Protein AF-A0A1F9NRS5-F1 (afdb_monomer)

pLDDT: mean 90.72, std 14.88, range [39.69, 98.31]

Solvent-accessible surface area (backbone atoms only — not comparable to full-atom values): 7852 Å² total; per-residue (Å²): 135,78,83,62,81,59,63,52,68,68,58,39,47,52,37,42,30,68,80,67,70,40,53,70,72,54,31,39,51,49,48,35,52,49,14,53,55,51,48,52,45,51,50,55,49,48,36,30,75,73,63,79,37,65,68,84,49,52,49,57,42,26,52,48,49,22,54,54,26,49,78,51,66,37,56,62,56,19,51,51,30,46,51,53,31,47,36,56,74,74,67,52,94,67,68,60,67,63,51,50,54,48,50,51,64,28,38,44,70,44,60,70,40,42,68,70,57,39,54,49,60,72,56,68,80,72,81,78,81,82,85,81,81,84,90,78,133

Secondary structure (DSSP, 8-state):
-PPPPPP-HHHHHHHHHHHH---HHHHHHHHHHHHHHHHHHHHHHHHHHTTSS-GGGHHHHHHHHHHHHHHTT-HHHHHHHHHHHHHHHTT----HHHHHHHHHHHHHHHHT--HHHHHHHHHTT------------

Radius of gyration: 19.74 Å; Cα contacts (8 Å, |Δi|>4): 122; chains: 1; bounding box: 74×24×50 Å

Nearest PDB structures (foldseek):
  1c02-assembly1_B  TM=7.186E-01  e=2.796E+00  Saccharomyces cerevisiae
  4kyi-assembly4_G  TM=2.813E-01  e=2.525E+00  Legionella pneumophila subsp. pneumophila str. Philadelphia 1
  4kyi-assembly3_E  TM=2.804E-01  e=2.400E+00  Legionella pneumophila subsp. pneumophila str. Philadelphia 1
  5wp3-assembly1_B  TM=2.904E-01  e=2.942E+00  synthetic construct
  4kyi-assembly1_A  TM=2.699E-01  e=4.200E+00  Legionella pneum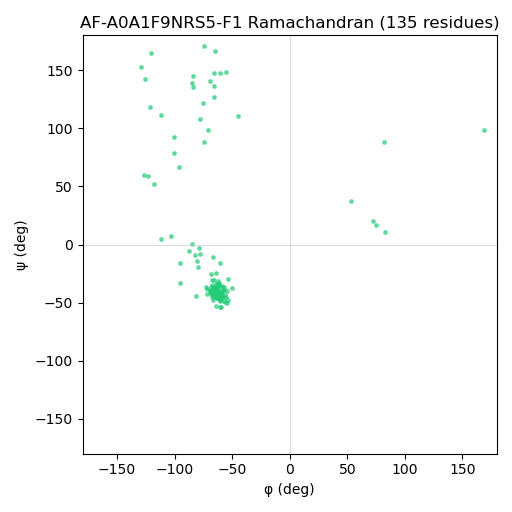ophila subsp. pneumophila str. Philadelphia 1

Mean predicted aligned error: 6.42 Å

Structure (mmCIF, N/CA/C/O backbone):
data_AF-A0A1F9NRS5-F1
#
_entry.id   AF-A0A1F9NRS5-F1
#
loop_
_atom_site.group_PDB
_atom_site.id
_atom_site.type_symbol
_atom_site.label_atom_id
_atom_site.label_alt_id
_atom_site.label_comp_id
_atom_site.label_asym_id
_atom_site.label_entity_id
_atom_site.label_seq_id
_atom_site.pdbx_PDB_ins_code
_atom_site.Cartn_x
_atom_site.Cartn_y
_atom_site.Cartn_z
_atom_site.occupancy
_atom_site.B_iso_or_equiv
_atom_site.auth_seq_id
_atom_site.auth_comp_id
_atom_site.auth_asym_id
_atom_site.auth_atom_id
_atom_site.pdbx_PDB_model_num
ATOM 1 N N . MET A 1 1 ? -14.086 -11.858 3.001 1.00 79.19 1 MET A N 1
ATOM 2 C CA . MET A 1 1 ? -13.053 -11.117 2.251 1.00 79.19 1 MET A CA 1
ATOM 3 C C . MET A 1 1 ? -11.794 -11.961 2.275 1.00 79.19 1 MET A C 1
ATOM 5 O O . MET A 1 1 ? -11.323 -12.261 3.363 1.00 79.19 1 MET A O 1
ATOM 9 N N . SER A 1 2 ? -11.324 -12.430 1.122 1.00 89.31 2 SER A N 1
ATOM 10 C CA . SER A 1 2 ? -10.056 -13.158 1.023 1.00 89.31 2 SER A CA 1
ATOM 11 C C . SER A 1 2 ? -8.904 -12.167 0.901 1.00 89.31 2 SER A C 1
ATOM 13 O O . SER A 1 2 ? -9.023 -11.181 0.176 1.00 89.31 2 SER A O 1
ATOM 15 N N . VAL A 1 3 ? -7.802 -12.439 1.595 1.00 95.19 3 VAL A N 1
ATOM 16 C CA . VAL A 1 3 ? -6.549 -11.701 1.408 1.00 95.19 3 VAL A CA 1
ATOM 17 C C . VAL A 1 3 ? -6.023 -12.000 -0.007 1.00 95.19 3 VAL A C 1
ATOM 19 O O . VAL A 1 3 ? -5.938 -13.183 -0.356 1.00 95.19 3 VAL A O 1
ATOM 22 N N . PRO A 1 4 ? -5.720 -10.983 -0.836 1.00 97.25 4 PRO A N 1
ATOM 23 C CA . PRO A 1 4 ? -5.177 -11.192 -2.176 1.00 97.25 4 PRO A CA 1
ATOM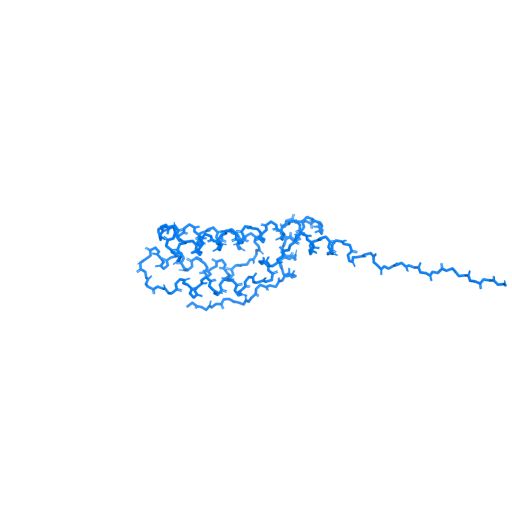 24 C C . PRO A 1 4 ? -3.787 -11.833 -2.161 1.00 97.25 4 PRO A C 1
ATOM 26 O O . PRO A 1 4 ? -3.104 -11.881 -1.135 1.00 97.25 4 PRO A O 1
ATOM 29 N N . THR A 1 5 ? -3.335 -12.308 -3.322 1.00 97.00 5 THR A N 1
ATOM 30 C CA . THR A 1 5 ? -1.968 -12.830 -3.444 1.00 97.00 5 THR A CA 1
ATOM 31 C C . THR A 1 5 ? -0.930 -11.723 -3.238 1.00 97.00 5 THR A C 1
ATOM 33 O O . THR A 1 5 ? -1.179 -10.584 -3.646 1.00 97.00 5 THR A O 1
ATOM 36 N N . PRO A 1 6 ? 0.249 -12.034 -2.666 1.00 98.00 6 PRO A N 1
ATOM 37 C CA . PRO A 1 6 ? 1.325 -11.061 -2.526 1.00 98.00 6 PRO A CA 1
ATOM 38 C C . PRO A 1 6 ? 1.724 -10.418 -3.855 1.00 98.00 6 PRO A C 1
ATOM 40 O O . PRO A 1 6 ? 1.671 -11.051 -4.914 1.00 98.00 6 PRO A O 1
ATOM 43 N N . LEU A 1 7 ? 2.155 -9.161 -3.775 1.00 97.12 7 LEU A N 1
ATOM 44 C CA . LEU A 1 7 ? 2.651 -8.407 -4.915 1.00 97.12 7 LEU A CA 1
ATOM 45 C C . LEU A 1 7 ? 3.877 -9.081 -5.525 1.00 97.12 7 LEU A C 1
ATOM 47 O O . LEU A 1 7 ? 4.706 -9.679 -4.837 1.00 97.12 7 LEU A O 1
ATOM 51 N N . VAL A 1 8 ? 4.010 -8.932 -6.840 1.00 96.62 8 VAL A N 1
ATOM 52 C CA . VAL A 1 8 ? 5.152 -9.439 -7.599 1.00 96.62 8 VAL A CA 1
ATOM 53 C C . VAL A 1 8 ? 5.813 -8.263 -8.297 1.00 96.62 8 VAL A C 1
ATOM 55 O O . VAL A 1 8 ? 5.202 -7.616 -9.145 1.00 96.62 8 VAL A O 1
ATOM 58 N N . LEU A 1 9 ? 7.076 -8.001 -7.962 1.00 95.88 9 LEU A N 1
ATOM 59 C CA . LEU A 1 9 ? 7.794 -6.810 -8.419 1.00 95.88 9 LEU A CA 1
ATOM 60 C C . LEU A 1 9 ? 7.843 -6.683 -9.951 1.00 95.88 9 LEU A C 1
ATOM 62 O O . LEU A 1 9 ? 7.659 -5.594 -10.487 1.00 95.88 9 LEU A O 1
ATOM 66 N N . ASP A 1 10 ? 8.012 -7.793 -10.669 1.00 95.94 10 ASP A N 1
ATOM 67 C CA . ASP A 1 10 ? 8.049 -7.773 -12.135 1.00 95.94 10 ASP A CA 1
ATOM 68 C C . ASP A 1 10 ? 6.696 -7.410 -12.760 1.00 95.94 10 ASP A C 1
ATOM 70 O O . ASP A 1 10 ? 6.661 -6.737 -13.789 1.00 95.94 10 ASP A O 1
ATOM 74 N N . ARG A 1 11 ? 5.574 -7.758 -12.110 1.00 96.81 11 ARG A N 1
ATOM 75 C CA . ARG A 1 11 ? 4.243 -7.319 -12.559 1.00 96.81 11 ARG A CA 1
ATOM 76 C C . ARG A 1 11 ? 4.077 -5.811 -12.405 1.00 96.81 11 ARG A C 1
ATOM 78 O O . ARG A 1 11 ? 3.539 -5.178 -13.308 1.00 96.81 11 ARG A O 1
ATOM 85 N N . LEU A 1 12 ? 4.595 -5.239 -11.318 1.00 97.00 12 LEU A N 1
ATOM 86 C CA . LEU A 1 12 ? 4.601 -3.790 -11.099 1.00 97.00 12 LEU A CA 1
ATOM 87 C C . LEU A 1 12 ? 5.445 -3.071 -12.159 1.00 97.00 12 LEU A C 1
ATOM 89 O O . LEU A 1 12 ? 4.991 -2.096 -12.758 1.00 97.00 12 LEU A O 1
ATOM 93 N N . ARG A 1 13 ? 6.651 -3.583 -12.448 1.00 97.50 13 ARG A N 1
ATOM 94 C CA . ARG A 1 13 ? 7.507 -3.058 -13.526 1.00 97.50 13 ARG A CA 1
ATOM 95 C C . ARG A 1 13 ? 6.796 -3.086 -14.871 1.00 97.50 13 ARG A C 1
ATOM 97 O O . ARG A 1 13 ? 6.787 -2.085 -15.589 1.00 97.50 13 ARG A O 1
ATOM 104 N N . ASP A 1 14 ? 6.194 -4.223 -15.208 1.00 97.50 14 ASP A N 1
ATOM 105 C CA . ASP A 1 14 ? 5.467 -4.403 -16.459 1.00 97.50 14 ASP A CA 1
ATOM 106 C C . ASP A 1 14 ? 4.252 -3.483 -16.555 1.00 97.50 14 ASP A C 1
ATOM 108 O O . ASP A 1 14 ? 4.021 -2.896 -17.616 1.00 97.50 14 ASP A O 1
ATOM 112 N N . HIS A 1 15 ? 3.509 -3.313 -15.459 1.00 97.56 15 HIS A N 1
ATOM 113 C CA . HIS A 1 15 ? 2.397 -2.375 -15.393 1.00 97.56 15 HIS A CA 1
ATOM 114 C C . HIS A 1 15 ? 2.875 -0.948 -15.663 1.00 97.56 15 HIS A C 1
ATOM 116 O O . HIS A 1 15 ? 2.378 -0.306 -16.587 1.00 97.56 15 HIS A O 1
ATOM 122 N N . PHE A 1 16 ? 3.882 -0.466 -14.931 1.00 97.69 16 PHE A N 1
ATOM 123 C CA . PHE A 1 16 ? 4.378 0.897 -15.112 1.00 97.69 16 PHE A CA 1
ATOM 124 C C . PHE A 1 16 ? 4.909 1.147 -16.524 1.00 97.69 16 PHE A C 1
ATOM 126 O O . PHE A 1 16 ? 4.594 2.169 -17.138 1.00 97.69 16 PHE A O 1
ATOM 133 N N . ARG A 1 17 ? 5.656 0.185 -17.074 1.00 97.62 17 ARG A N 1
ATOM 134 C CA . ARG A 1 17 ? 6.184 0.261 -18.438 1.00 97.62 17 ARG A CA 1
ATOM 135 C C . ARG A 1 17 ? 5.065 0.367 -19.473 1.00 97.62 17 ARG A C 1
ATOM 137 O O . ARG A 1 17 ? 5.156 1.182 -20.385 1.00 97.62 17 ARG A O 1
ATOM 144 N N . ARG A 1 18 ? 4.021 -0.459 -19.358 1.00 97.06 18 ARG A N 1
ATOM 145 C CA . ARG A 1 18 ? 2.957 -0.559 -20.372 1.00 97.06 18 ARG A CA 1
ATOM 146 C C . ARG A 1 18 ? 1.915 0.545 -20.246 1.00 97.06 18 ARG A C 1
ATOM 148 O O . ARG A 1 18 ? 1.542 1.129 -21.256 1.00 97.06 18 ARG A O 1
ATOM 155 N N . THR A 1 19 ? 1.464 0.833 -19.030 1.00 97.00 19 THR A N 1
ATOM 156 C CA . THR A 1 19 ? 0.390 1.801 -18.767 1.00 97.00 19 THR A CA 1
ATOM 157 C C . THR A 1 19 ? 0.854 3.234 -18.999 1.00 97.00 19 THR A C 1
ATOM 159 O O . THR A 1 19 ? 0.106 4.038 -19.547 1.00 97.00 19 THR A O 1
ATOM 162 N N . TYR A 1 20 ? 2.096 3.549 -18.621 1.00 95.19 20 TYR A N 1
ATOM 163 C CA . TYR A 1 20 ? 2.626 4.916 -18.662 1.00 95.19 20 TYR A CA 1
ATOM 164 C C . TYR A 1 20 ? 3.732 5.115 -19.709 1.00 95.19 20 TYR A C 1
ATOM 166 O O . TYR A 1 20 ? 4.310 6.196 -19.781 1.00 95.19 20 TYR A O 1
ATOM 174 N N . MET A 1 21 ? 4.026 4.095 -20.528 1.00 95.19 21 MET A N 1
ATOM 175 C CA . MET A 1 21 ? 5.053 4.133 -21.584 1.00 95.19 21 MET A CA 1
ATOM 176 C C . MET A 1 21 ? 6.436 4.578 -21.076 1.00 95.19 21 MET A C 1
ATOM 178 O O . MET A 1 21 ? 7.163 5.309 -21.749 1.00 95.19 21 MET A O 1
ATOM 182 N N . LEU A 1 22 ? 6.790 4.150 -19.865 1.00 95.31 22 LEU A N 1
ATOM 183 C CA . LEU A 1 22 ? 8.010 4.567 -19.180 1.00 95.31 22 LEU A CA 1
AT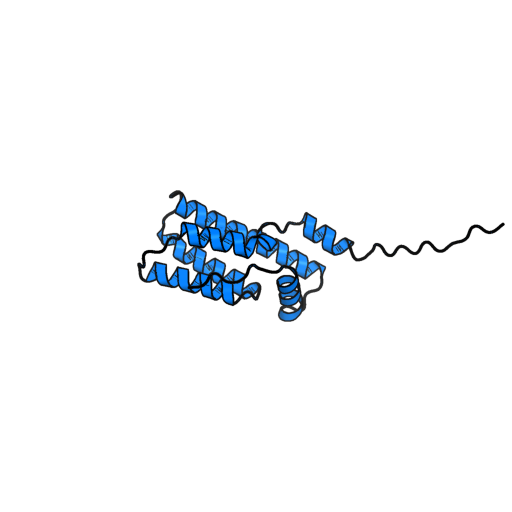OM 184 C C . LEU A 1 22 ? 9.218 3.739 -19.619 1.00 95.31 22 LEU A C 1
ATOM 186 O O . LEU A 1 22 ? 9.119 2.530 -19.840 1.00 95.31 22 LEU A O 1
ATOM 190 N N . ASN A 1 23 ? 10.381 4.386 -19.682 1.00 95.50 23 ASN A N 1
ATOM 191 C CA . ASN A 1 23 ? 11.654 3.680 -19.794 1.00 95.50 23 ASN A CA 1
ATOM 192 C C . ASN A 1 23 ? 12.056 3.037 -18.454 1.00 95.50 23 ASN A C 1
ATOM 194 O O . ASN A 1 23 ? 11.445 3.288 -17.417 1.00 95.50 23 ASN A O 1
ATOM 198 N N . GLU A 1 24 ? 13.101 2.210 -18.472 1.00 94.94 24 GLU A N 1
ATOM 199 C CA . GLU A 1 24 ? 13.565 1.478 -17.289 1.00 94.94 24 GLU A CA 1
ATOM 200 C C . GLU A 1 24 ? 13.884 2.402 -16.108 1.00 94.94 24 GLU A C 1
ATOM 202 O O . GLU A 1 24 ? 13.340 2.216 -15.025 1.00 94.94 24 GLU A O 1
ATOM 207 N N . THR A 1 25 ? 14.656 3.468 -16.326 1.00 95.50 25 THR A N 1
ATOM 208 C CA . THR A 1 25 ? 14.973 4.446 -15.276 1.00 95.50 25 THR A CA 1
ATOM 209 C C . THR A 1 25 ? 13.716 5.043 -14.644 1.00 95.50 25 THR A C 1
ATOM 211 O O . THR A 1 25 ? 13.642 5.163 -13.423 1.00 95.50 25 THR A O 1
ATOM 214 N N . GLN A 1 26 ? 12.719 5.398 -15.456 1.00 96.88 26 GLN A N 1
ATOM 215 C CA . GLN A 1 26 ? 11.455 5.961 -14.985 1.00 96.88 26 GLN A CA 1
ATOM 216 C C . GLN A 1 26 ? 10.602 4.935 -14.227 1.00 96.88 26 GLN A C 1
ATOM 218 O O . GLN A 1 26 ? 9.997 5.289 -13.217 1.00 96.88 26 GLN A O 1
ATOM 223 N N . VAL A 1 27 ? 10.568 3.675 -14.673 1.00 97.69 27 VAL A N 1
ATOM 224 C CA . VAL A 1 27 ? 9.905 2.579 -13.943 1.00 97.69 27 VAL A CA 1
ATOM 225 C C . VAL A 1 27 ? 10.524 2.421 -12.557 1.00 97.69 27 VAL A C 1
ATOM 227 O O . VAL A 1 27 ? 9.807 2.354 -11.562 1.00 97.69 27 VAL A O 1
ATOM 230 N N . GLU A 1 28 ? 11.850 2.434 -12.474 1.00 97.56 28 GLU A N 1
ATOM 231 C CA . GLU A 1 28 ? 12.562 2.300 -11.207 1.00 97.56 28 GLU A CA 1
ATOM 232 C C . GLU A 1 28 ? 12.313 3.489 -10.266 1.00 97.56 28 GLU A C 1
ATOM 234 O O . GLU A 1 28 ? 12.088 3.309 -9.067 1.00 97.56 28 GLU A O 1
ATOM 239 N N . THR A 1 29 ? 12.232 4.710 -10.806 1.00 97.19 29 THR A N 1
ATOM 240 C CA . THR A 1 29 ? 11.785 5.887 -10.044 1.00 97.19 29 THR A CA 1
ATOM 241 C C . THR A 1 29 ? 10.352 5.726 -9.523 1.00 97.19 29 THR A C 1
ATOM 243 O O . THR A 1 29 ? 10.086 6.054 -8.365 1.00 97.19 29 THR A O 1
ATOM 246 N N . MET A 1 30 ? 9.432 5.196 -10.336 1.00 97.44 30 MET A N 1
ATOM 247 C CA . MET A 1 30 ? 8.045 4.953 -9.922 1.00 97.44 30 MET A CA 1
ATOM 248 C C . MET A 1 30 ? 7.945 3.912 -8.807 1.00 97.44 30 MET A C 1
ATOM 250 O O . MET A 1 30 ? 7.172 4.106 -7.867 1.00 97.44 30 MET A O 1
ATOM 254 N N . LEU A 1 31 ? 8.746 2.844 -8.856 1.00 98.00 31 LEU A N 1
ATOM 255 C CA . LEU A 1 31 ? 8.796 1.841 -7.790 1.00 98.00 31 LEU A CA 1
ATOM 256 C C . LEU A 1 31 ? 9.288 2.442 -6.470 1.00 98.00 31 LEU A C 1
ATOM 258 O O . LEU A 1 31 ? 8.650 2.248 -5.436 1.00 98.00 31 LEU A O 1
ATOM 262 N N . VAL A 1 32 ? 10.366 3.231 -6.499 1.00 98.19 32 VAL A N 1
ATOM 263 C CA . VAL A 1 32 ? 10.864 3.931 -5.303 1.00 98.19 32 VAL A CA 1
ATOM 264 C C . VAL A 1 32 ? 9.816 4.901 -4.750 1.00 98.19 32 VAL A C 1
ATOM 266 O O . VAL A 1 32 ? 9.589 4.938 -3.541 1.00 98.19 32 VAL A O 1
ATOM 269 N N . SER A 1 33 ? 9.147 5.676 -5.609 1.00 97.75 33 SER A N 1
ATOM 270 C CA . SER A 1 33 ? 8.092 6.597 -5.164 1.00 97.75 33 SER A CA 1
ATOM 271 C C . SER A 1 33 ? 6.912 5.847 -4.547 1.00 97.75 33 SER A C 1
ATOM 273 O O . SER A 1 33 ? 6.407 6.254 -3.504 1.00 97.75 33 SER A O 1
ATOM 275 N N . SER A 1 34 ? 6.502 4.734 -5.157 1.00 97.88 34 SER A N 1
ATOM 276 C CA . SER A 1 34 ? 5.395 3.909 -4.665 1.00 97.88 34 SER A CA 1
ATOM 277 C C . SER A 1 34 ? 5.732 3.291 -3.311 1.00 97.88 34 SER A C 1
ATOM 279 O O . SER A 1 34 ? 4.919 3.351 -2.395 1.00 97.88 34 SER A O 1
ATOM 281 N N . SER A 1 35 ? 6.960 2.784 -3.153 1.00 98.31 35 SER A N 1
ATOM 282 C CA . SER A 1 35 ? 7.491 2.299 -1.875 1.00 98.31 35 SER A CA 1
ATOM 283 C C . SER A 1 35 ? 7.383 3.362 -0.780 1.00 98.31 35 SER A C 1
ATOM 285 O O . SER A 1 35 ? 6.820 3.099 0.283 1.00 98.31 35 SER A O 1
ATOM 287 N N . LYS A 1 36 ? 7.839 4.595 -1.044 1.00 98.31 36 LYS A N 1
ATOM 288 C CA . LYS A 1 36 ? 7.759 5.703 -0.077 1.00 98.31 36 LYS A CA 1
ATOM 289 C C . LYS A 1 36 ? 6.312 6.021 0.310 1.00 98.31 36 LYS A C 1
ATOM 291 O O . LYS A 1 36 ? 6.019 6.133 1.497 1.00 98.31 36 LYS A O 1
ATOM 296 N N . SER A 1 37 ? 5.407 6.122 -0.663 1.00 98.06 37 SER A N 1
ATOM 297 C CA . SER A 1 37 ? 3.993 6.419 -0.400 1.00 98.06 37 SER A CA 1
ATOM 298 C C . SER A 1 37 ? 3.278 5.306 0.371 1.00 98.06 37 SER A C 1
ATOM 300 O O . SER A 1 37 ? 2.491 5.601 1.268 1.00 98.06 37 SER A O 1
ATOM 302 N N . LEU A 1 38 ? 3.562 4.037 0.065 1.00 98.12 38 LEU A N 1
ATOM 303 C CA . LEU A 1 38 ? 2.999 2.902 0.800 1.00 98.12 38 LEU A CA 1
ATOM 304 C C . LEU A 1 38 ? 3.507 2.861 2.244 1.00 98.12 38 LEU A C 1
ATOM 306 O O . LEU A 1 38 ? 2.703 2.721 3.161 1.00 98.12 38 LEU A O 1
ATOM 310 N N . ASN A 1 39 ? 4.814 3.050 2.455 1.00 98.19 39 ASN A N 1
ATOM 311 C CA . ASN A 1 39 ? 5.396 3.115 3.796 1.00 98.19 39 ASN A CA 1
ATOM 312 C C . ASN A 1 39 ? 4.782 4.254 4.626 1.00 98.19 39 ASN A C 1
ATOM 314 O O . ASN A 1 39 ? 4.450 4.052 5.787 1.00 98.19 39 ASN A O 1
ATOM 318 N N . GLN A 1 40 ? 4.570 5.430 4.029 1.00 97.69 40 GLN A N 1
ATOM 319 C CA . GLN A 1 40 ? 3.903 6.548 4.706 1.00 97.69 40 GLN A CA 1
ATOM 320 C C . GLN A 1 40 ? 2.459 6.212 5.094 1.00 97.69 40 GLN A C 1
ATOM 322 O O . GLN A 1 40 ? 2.053 6.474 6.222 1.00 97.69 40 GLN A O 1
ATOM 327 N N . ALA A 1 41 ? 1.690 5.610 4.184 1.00 97.12 41 ALA A N 1
ATOM 328 C CA . ALA A 1 41 ? 0.305 5.241 4.460 1.00 97.12 41 ALA A CA 1
ATOM 329 C C . ALA A 1 41 ? 0.190 4.172 5.561 1.00 97.12 41 ALA A C 1
ATOM 331 O O . ALA A 1 41 ? -0.702 4.259 6.403 1.00 97.12 41 ALA A O 1
ATOM 332 N N . LEU A 1 42 ? 1.093 3.187 5.577 1.00 97.81 42 LEU A N 1
ATOM 333 C CA . LEU A 1 42 ? 1.125 2.148 6.609 1.00 97.81 42 LEU A CA 1
ATOM 334 C C . LEU A 1 42 ? 1.631 2.680 7.952 1.00 97.81 42 LEU A C 1
ATOM 336 O O . LEU A 1 42 ? 1.076 2.308 8.979 1.00 97.81 42 LEU A O 1
ATOM 340 N N . ALA A 1 43 ? 2.597 3.602 7.961 1.00 97.56 43 ALA A N 1
ATOM 341 C CA . ALA A 1 43 ? 2.999 4.297 9.183 1.00 97.56 43 ALA A CA 1
ATOM 342 C C . ALA A 1 43 ? 1.813 5.047 9.809 1.00 97.56 43 ALA A C 1
ATOM 344 O O . ALA A 1 43 ? 1.537 4.870 10.988 1.00 97.56 43 ALA A O 1
ATOM 345 N N . SER A 1 44 ? 1.025 5.770 9.002 1.00 97.19 44 SER A N 1
ATOM 346 C CA . SER A 1 44 ? -0.207 6.402 9.492 1.00 97.19 44 SER A CA 1
ATOM 347 C C . SER A 1 44 ? -1.242 5.395 10.002 1.00 97.19 44 SER A C 1
ATOM 349 O O . SER A 1 44 ? -2.000 5.720 10.906 1.00 97.19 44 SER A O 1
ATOM 351 N N . ALA A 1 45 ? -1.303 4.182 9.442 1.00 97.25 45 ALA A N 1
ATOM 352 C CA . ALA A 1 45 ? -2.170 3.129 9.969 1.00 97.25 45 ALA A CA 1
ATOM 353 C C . ALA A 1 45 ? -1.711 2.672 11.364 1.00 97.25 45 ALA A C 1
ATOM 355 O O . ALA A 1 45 ? -2.544 2.522 12.255 1.00 97.25 45 ALA A O 1
ATOM 356 N N . HIS A 1 46 ? -0.400 2.496 11.559 1.00 97.88 46 HIS A N 1
ATOM 357 C CA . HIS A 1 46 ? 0.188 2.146 12.855 1.00 97.88 46 HIS A CA 1
ATOM 358 C C . HIS A 1 46 ? -0.021 3.234 13.899 1.00 97.88 46 HIS A C 1
ATOM 360 O O . HIS A 1 46 ? -0.474 2.915 14.990 1.00 97.88 46 HIS A O 1
ATOM 366 N N . ASP A 1 47 ? 0.187 4.504 13.547 1.00 97.62 47 ASP A N 1
ATOM 367 C CA . ASP A 1 47 ? -0.072 5.633 14.451 1.00 97.62 47 ASP A CA 1
ATOM 368 C C . ASP A 1 47 ? -1.515 5.598 14.996 1.00 97.62 47 ASP A C 1
ATOM 370 O O . ASP A 1 47 ? -1.778 5.823 16.180 1.00 97.62 47 ASP A O 1
ATOM 374 N N . ILE A 1 48 ? -2.480 5.238 14.145 1.00 96.81 48 ILE A N 1
ATOM 375 C CA . ILE A 1 48 ? -3.875 5.101 14.569 1.00 96.81 48 ILE A CA 1
ATOM 376 C C . ILE A 1 48 ? -4.076 3.860 15.457 1.00 96.81 48 ILE A C 1
ATOM 378 O O . ILE A 1 48 ? -4.767 3.950 16.471 1.00 96.81 48 ILE A O 1
ATOM 382 N N . LEU A 1 49 ? -3.472 2.712 15.121 1.00 96.19 49 LEU A N 1
ATOM 383 C CA . LEU A 1 49 ? -3.558 1.483 15.932 1.00 96.19 49 LEU A CA 1
ATOM 384 C C . LEU A 1 49 ? -2.911 1.631 17.315 1.00 96.19 49 LEU A C 1
ATOM 386 O O . LEU A 1 49 ? -3.391 1.050 18.286 1.00 96.19 49 LEU A O 1
ATOM 390 N N . GLU A 1 50 ? -1.838 2.410 17.411 1.00 96.81 50 GLU A N 1
ATOM 391 C CA . GLU A 1 50 ? -1.154 2.736 18.664 1.00 96.81 50 GLU A CA 1
ATOM 392 C C . GLU A 1 50 ? -1.899 3.806 19.481 1.00 96.81 50 GLU A C 1
ATOM 394 O O . GLU A 1 50 ? -1.553 4.066 20.636 1.00 96.81 50 GLU A O 1
ATOM 399 N N . GLY A 1 51 ? -2.939 4.421 18.906 1.00 95.00 51 GLY A N 1
ATOM 400 C CA . GLY A 1 51 ? -3.726 5.477 19.537 1.00 95.00 51 GLY A CA 1
ATOM 401 C C . GLY A 1 51 ? -3.017 6.832 19.588 1.00 95.00 51 GLY A C 1
ATOM 402 O O . GLY A 1 51 ? -3.429 7.705 20.356 1.00 95.00 51 GLY A O 1
ATOM 403 N N . THR A 1 52 ? -1.957 7.028 18.796 1.00 95.50 52 THR A N 1
ATOM 404 C CA . THR A 1 52 ? -1.278 8.326 18.653 1.00 95.50 52 THR A CA 1
ATOM 405 C C . THR A 1 52 ? -2.037 9.260 17.703 1.00 95.50 52 THR A C 1
ATOM 407 O O . THR A 1 52 ? -1.894 10.480 17.793 1.00 95.50 52 THR A O 1
ATOM 410 N N . GLU A 1 53 ? -2.917 8.704 16.864 1.00 94.94 53 GLU A N 1
ATOM 411 C CA . GLU A 1 53 ? -3.797 9.417 15.936 1.00 94.94 53 GLU A CA 1
ATOM 412 C C . GLU A 1 53 ? -5.273 8.966 16.060 1.00 94.94 53 GLU A C 1
ATOM 414 O O . GLU A 1 53 ? -5.546 7.830 16.449 1.00 94.94 53 GLU A O 1
ATOM 419 N N . PRO A 1 54 ? -6.269 9.821 15.734 1.00 92.25 54 PRO A N 1
ATOM 420 C CA . PRO A 1 54 ? -7.683 9.458 15.850 1.00 92.25 54 PRO A CA 1
ATOM 421 C C . PRO A 1 54 ? -8.119 8.338 14.893 1.00 92.25 54 PRO A C 1
ATOM 423 O O . PRO A 1 54 ? -7.876 8.421 13.687 1.00 92.25 54 PRO A O 1
ATOM 426 N N . GLU A 1 55 ? -8.911 7.380 15.393 1.00 89.06 55 GLU A N 1
ATOM 427 C CA . GLU A 1 55 ? -9.499 6.280 14.599 1.00 89.06 55 GLU A CA 1
ATOM 428 C C . GLU A 1 55 ? -10.283 6.753 13.368 1.00 89.06 55 GLU A C 1
ATOM 430 O O . GLU A 1 55 ? -10.293 6.089 12.334 1.00 89.06 55 GLU A O 1
ATOM 435 N N . THR A 1 56 ? -10.884 7.946 13.424 1.00 88.94 56 THR A N 1
ATOM 436 C CA . THR A 1 56 ? -11.620 8.541 12.295 1.00 88.94 56 THR A CA 1
ATOM 437 C C . THR A 1 56 ? -10.755 8.765 11.050 1.00 88.94 56 THR A C 1
ATOM 439 O O . THR A 1 56 ? -11.291 8.955 9.957 1.00 88.94 56 THR A O 1
ATOM 442 N N . ARG A 1 57 ? -9.422 8.723 11.179 1.00 93.31 57 ARG A N 1
ATOM 443 C CA . ARG A 1 57 ? -8.480 8.832 10.059 1.00 93.31 57 ARG A CA 1
ATOM 444 C C . ARG A 1 57 ? -8.284 7.523 9.292 1.00 93.31 57 ARG A C 1
ATOM 446 O O . ARG A 1 57 ? -7.800 7.582 8.161 1.00 93.31 57 ARG A O 1
ATOM 453 N N . PHE A 1 58 ? -8.707 6.368 9.817 1.00 93.19 58 PHE A N 1
ATOM 454 C CA . PHE A 1 58 ? -8.538 5.082 9.126 1.00 93.19 58 PHE A CA 1
ATOM 455 C C . PHE A 1 58 ? -9.215 5.057 7.749 1.00 93.19 58 PHE A C 1
ATOM 457 O O . PHE A 1 58 ? -8.663 4.503 6.796 1.00 93.19 58 PHE A O 1
ATOM 464 N N . THR A 1 59 ? -10.373 5.712 7.603 1.00 93.88 59 THR A N 1
ATOM 465 C CA . THR A 1 59 ? -11.071 5.808 6.312 1.00 93.88 59 THR A CA 1
ATOM 466 C C . THR A 1 59 ? -10.183 6.468 5.259 1.00 93.88 59 THR A C 1
ATOM 468 O O . THR A 1 59 ? -10.093 5.986 4.132 1.00 93.88 59 THR A O 1
ATOM 471 N N . LEU A 1 60 ? -9.464 7.533 5.632 1.00 94.69 60 LEU A N 1
ATOM 472 C CA . LEU A 1 60 ? -8.551 8.239 4.732 1.00 94.69 60 LEU A CA 1
ATOM 473 C C . LEU A 1 60 ? -7.327 7.387 4.372 1.00 94.69 60 LEU A C 1
ATOM 475 O O . LEU A 1 60 ? -6.876 7.427 3.225 1.00 94.69 60 LEU A O 1
ATOM 479 N N . VAL A 1 61 ? -6.813 6.598 5.318 1.00 96.56 61 VAL A N 1
ATOM 480 C CA . VAL A 1 61 ? -5.708 5.660 5.072 1.00 96.56 61 VAL A CA 1
ATOM 481 C C . VAL A 1 61 ? -6.112 4.629 4.020 1.00 96.56 61 VAL A C 1
ATOM 483 O O . VAL A 1 61 ? -5.447 4.515 2.989 1.00 96.56 61 VAL A O 1
ATOM 486 N N . PHE A 1 62 ? -7.237 3.931 4.211 1.00 96.75 62 PHE A N 1
ATOM 487 C CA . PHE A 1 62 ? -7.698 2.930 3.244 1.00 96.75 62 PHE A CA 1
ATOM 488 C C . PHE A 1 62 ? -8.066 3.543 1.890 1.00 96.75 62 PHE A C 1
ATOM 490 O O . PHE A 1 62 ? -7.745 2.967 0.847 1.00 96.75 62 PHE A O 1
ATOM 497 N N . HIS A 1 63 ? -8.648 4.745 1.889 1.00 96.25 63 HIS A N 1
ATOM 498 C CA . HIS A 1 63 ? -8.913 5.494 0.666 1.00 96.25 63 HIS A CA 1
ATOM 499 C C . HIS A 1 63 ? -7.630 5.804 -0.118 1.00 96.25 63 HIS A C 1
ATOM 501 O O . HIS A 1 63 ? -7.581 5.623 -1.338 1.00 96.25 63 HIS A O 1
ATOM 507 N N . SER A 1 64 ? -6.583 6.245 0.582 1.00 96.44 64 SER A N 1
ATOM 508 C CA . SER A 1 64 ? -5.290 6.582 -0.018 1.00 96.44 64 SER A CA 1
ATOM 509 C C . SER A 1 64 ? -4.588 5.334 -0.549 1.00 96.44 64 SER A C 1
ATOM 511 O O . SER A 1 64 ? -4.147 5.321 -1.697 1.00 96.44 64 SER A O 1
ATOM 513 N N . LEU A 1 65 ? -4.569 4.250 0.235 1.00 98.06 65 LEU A N 1
ATOM 514 C CA . LEU A 1 65 ? -4.022 2.959 -0.187 1.00 98.06 65 LEU A CA 1
ATOM 515 C C . LEU A 1 65 ? -4.720 2.438 -1.443 1.00 98.06 65 LEU A C 1
ATOM 517 O O . LEU A 1 65 ? -4.050 2.025 -2.383 1.00 98.06 65 LEU A O 1
ATOM 521 N N . LYS A 1 66 ? -6.055 2.509 -1.510 1.00 98.00 66 LYS A 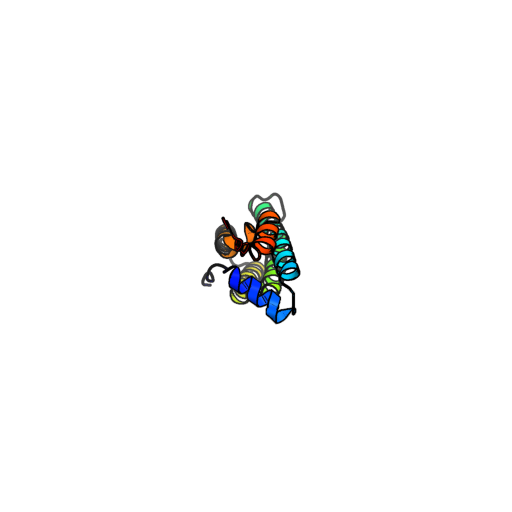N 1
ATOM 522 C CA . LYS A 1 66 ? -6.818 2.156 -2.717 1.00 98.00 66 LYS A CA 1
ATOM 523 C C . LYS A 1 66 ? -6.321 2.925 -3.946 1.00 98.00 66 LYS A C 1
ATOM 525 O O . LYS A 1 66 ? -6.088 2.313 -4.983 1.00 98.00 66 LYS A O 1
ATOM 530 N N . GLY A 1 67 ? -6.139 4.243 -3.838 1.00 97.75 67 GLY A N 1
ATOM 531 C CA . GLY A 1 67 ? -5.624 5.063 -4.940 1.00 97.75 67 GLY A CA 1
ATOM 532 C C . GLY A 1 67 ? -4.210 4.663 -5.374 1.00 97.75 67 GLY A C 1
ATOM 533 O O . GLY A 1 67 ? -3.953 4.501 -6.567 1.00 97.75 67 GLY A O 1
ATOM 534 N N . LEU A 1 68 ? -3.311 4.444 -4.410 1.00 97.62 68 LEU A N 1
ATOM 535 C CA . LEU A 1 68 ? -1.939 3.997 -4.671 1.00 97.62 68 LEU A CA 1
ATOM 536 C C . LEU A 1 68 ? -1.910 2.639 -5.382 1.00 97.62 68 LEU A C 1
ATOM 538 O O . LEU A 1 68 ? -1.232 2.484 -6.394 1.00 97.62 68 LEU A O 1
ATOM 542 N N . LEU A 1 69 ? -2.700 1.681 -4.901 1.00 98.25 69 LEU A N 1
ATOM 543 C CA . LEU A 1 69 ? -2.761 0.329 -5.454 1.00 98.25 69 LEU A CA 1
ATOM 544 C C . LEU A 1 69 ? -3.339 0.311 -6.872 1.00 98.25 69 LEU A C 1
ATOM 546 O O . LEU A 1 69 ? -2.833 -0.411 -7.726 1.00 98.25 69 LEU A O 1
ATOM 550 N N . LEU A 1 70 ? -4.335 1.154 -7.165 1.00 97.88 70 LEU A N 1
ATOM 551 C CA . LEU A 1 70 ? -4.839 1.318 -8.532 1.00 97.88 70 LEU A CA 1
ATOM 552 C C . LEU A 1 70 ? -3.776 1.891 -9.476 1.00 97.88 70 LEU A C 1
ATOM 554 O O . LEU A 1 70 ? -3.633 1.385 -10.587 1.00 97.88 70 LEU A O 1
ATOM 558 N N . ASN A 1 71 ? -2.999 2.885 -9.033 1.00 96.50 71 ASN A N 1
ATOM 559 C CA . ASN A 1 71 ? -1.883 3.430 -9.819 1.00 96.50 71 ASN A CA 1
ATOM 560 C C . ASN A 1 71 ? -0.769 2.400 -10.069 1.00 96.50 71 ASN A C 1
ATOM 562 O O . ASN A 1 71 ? -0.020 2.518 -11.033 1.00 96.50 71 ASN A O 1
ATOM 566 N N . MET A 1 72 ? -0.653 1.395 -9.203 1.00 97.44 72 MET A N 1
ATOM 567 C CA . MET A 1 72 ? 0.305 0.298 -9.335 1.00 97.44 72 MET A CA 1
ATOM 568 C C . MET A 1 72 ? -0.222 -0.880 -10.168 1.00 97.44 72 MET A C 1
ATOM 570 O O . MET A 1 72 ? 0.528 -1.816 -10.432 1.00 97.44 72 MET A O 1
ATOM 574 N N . GLY A 1 73 ? -1.491 -0.854 -10.589 1.00 97.25 73 GLY A N 1
ATOM 575 C CA . GLY A 1 73 ? -2.127 -1.954 -11.319 1.00 97.25 73 GLY A CA 1
ATOM 576 C C . GLY A 1 73 ? -2.656 -3.089 -10.438 1.00 97.25 73 GLY A C 1
ATOM 577 O O . GLY A 1 73 ? -3.067 -4.125 -10.956 1.00 97.25 73 GLY A O 1
ATOM 578 N N . GLU A 1 74 ? -2.697 -2.898 -9.122 1.00 97.94 74 GLU A N 1
ATOM 579 C CA . GLU A 1 74 ? -3.012 -3.929 -8.131 1.00 97.94 74 GLU A CA 1
ATOM 580 C C . GLU A 1 74 ? -4.490 -3.886 -7.727 1.00 97.94 74 GLU A C 1
ATOM 582 O O . GLU A 1 74 ? -4.867 -3.546 -6.602 1.00 97.94 74 GLU A O 1
ATOM 587 N N . ALA A 1 75 ? -5.356 -4.220 -8.688 1.00 96.94 75 ALA A N 1
ATOM 588 C CA . ALA A 1 75 ? -6.808 -4.094 -8.55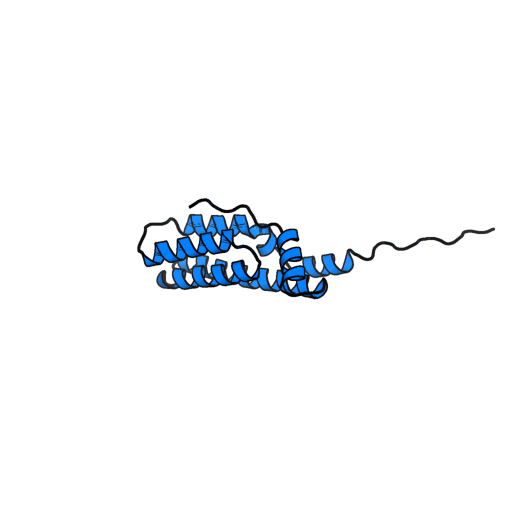5 1.00 96.94 75 ALA A CA 1
ATOM 589 C C . ALA A 1 75 ? -7.407 -4.934 -7.411 1.00 96.94 75 ALA A C 1
ATOM 591 O O . ALA A 1 75 ? -8.344 -4.485 -6.753 1.00 96.94 75 ALA A O 1
ATOM 592 N N . GLU A 1 76 ? -6.875 -6.132 -7.149 1.00 97.88 76 GLU A N 1
ATOM 593 C CA . GLU A 1 76 ? -7.366 -6.991 -6.062 1.00 97.88 76 GLU A CA 1
ATOM 594 C C . GLU A 1 76 ? -7.058 -6.393 -4.687 1.00 97.88 76 GLU A C 1
ATOM 596 O O . GLU A 1 76 ? -7.928 -6.346 -3.817 1.00 97.88 76 GLU A O 1
ATOM 601 N N . TRP A 1 77 ? -5.848 -5.861 -4.506 1.00 98.19 77 TRP A N 1
ATOM 602 C CA . TRP A 1 77 ? -5.476 -5.146 -3.289 1.00 98.19 77 TRP A CA 1
ATOM 603 C C . TRP A 1 77 ? -6.266 -3.848 -3.128 1.00 98.19 77 TRP A C 1
ATOM 605 O O . TRP A 1 77 ? -6.711 -3.543 -2.024 1.00 98.19 77 TRP A O 1
ATOM 615 N N . ALA A 1 78 ? -6.514 -3.112 -4.214 1.00 98.31 78 ALA A N 1
ATOM 616 C CA . ALA A 1 78 ? -7.375 -1.932 -4.175 1.00 98.31 78 ALA A CA 1
ATOM 617 C C . ALA A 1 78 ? -8.830 -2.274 -3.797 1.00 98.31 78 ALA A C 1
ATOM 619 O O . ALA A 1 78 ? -9.494 -1.511 -3.095 1.00 98.31 78 ALA A O 1
ATOM 620 N N . ALA A 1 79 ? -9.341 -3.424 -4.245 1.00 98.19 79 ALA A N 1
ATOM 621 C CA . ALA A 1 79 ? -10.657 -3.914 -3.846 1.00 98.19 79 ALA A CA 1
ATOM 622 C C . ALA A 1 79 ? -10.682 -4.328 -2.367 1.00 98.19 79 ALA A C 1
ATOM 624 O O . ALA A 1 79 ? -11.643 -4.019 -1.664 1.00 98.19 79 ALA A O 1
ATOM 625 N N . TYR A 1 80 ? -9.616 -4.969 -1.885 1.00 98.06 80 TYR A N 1
ATOM 626 C CA . TYR A 1 80 ? -9.454 -5.336 -0.480 1.00 98.06 80 TYR A CA 1
ATOM 627 C C . TYR A 1 80 ? -9.456 -4.103 0.439 1.00 98.06 80 TYR A C 1
ATOM 629 O O . TYR A 1 80 ? -10.212 -4.059 1.408 1.00 98.06 80 TYR A O 1
ATOM 637 N N . THR A 1 81 ? -8.689 -3.055 0.113 1.00 97.69 81 THR A N 1
ATOM 638 C CA . THR A 1 81 ? -8.675 -1.814 0.910 1.00 97.69 81 THR A CA 1
ATOM 639 C C . THR A 1 81 ? -9.994 -1.051 0.830 1.00 97.69 81 THR A C 1
ATOM 641 O O . THR A 1 81 ? -10.442 -0.506 1.835 1.00 97.69 81 THR A O 1
ATOM 644 N N . LYS A 1 82 ? -10.672 -1.066 -0.324 1.00 97.56 82 LYS A N 1
ATOM 645 C CA . LYS A 1 82 ? -12.026 -0.509 -0.469 1.00 97.56 82 LYS A CA 1
ATOM 646 C C . LYS A 1 82 ? -13.047 -1.213 0.431 1.00 97.56 82 LYS A C 1
ATOM 648 O O . LYS A 1 82 ? -13.934 -0.561 0.974 1.00 97.56 82 LYS A O 1
ATOM 653 N N . GLU A 1 83 ? -12.955 -2.532 0.567 1.00 97.00 83 GLU A N 1
ATOM 654 C CA . GLU A 1 83 ? -13.852 -3.292 1.440 1.00 97.00 83 GLU A CA 1
ATOM 655 C C . GLU A 1 83 ? -13.605 -2.954 2.918 1.00 97.00 83 GLU A C 1
ATOM 657 O O . GLU A 1 83 ? -14.560 -2.784 3.669 1.00 97.00 83 GLU A O 1
ATOM 662 N N . LEU A 1 84 ? -12.344 -2.771 3.328 1.00 96.38 84 LEU A N 1
ATOM 663 C CA . LEU A 1 84 ? -12.001 -2.290 4.673 1.00 96.38 84 LEU A CA 1
ATOM 664 C C . LEU A 1 84 ? -12.538 -0.874 4.938 1.00 96.38 84 LEU A C 1
ATOM 666 O O . LEU A 1 84 ? -13.163 -0.645 5.970 1.00 96.38 84 LEU A O 1
ATOM 670 N N . GLU A 1 85 ? -12.355 0.051 3.988 1.00 96.06 85 GLU A N 1
ATOM 671 C CA . GLU A 1 85 ? -12.903 1.420 4.030 1.00 96.06 85 GLU A CA 1
ATOM 672 C C . GLU A 1 85 ? -14.428 1.407 4.220 1.00 96.06 85 GLU A C 1
ATOM 674 O O . GLU A 1 85 ? -14.973 2.149 5.043 1.00 96.06 85 GLU A O 1
ATOM 679 N N . LYS A 1 86 ? -15.120 0.537 3.475 1.00 95.69 86 LYS A N 1
ATOM 680 C CA . LYS A 1 86 ? -16.569 0.370 3.572 1.00 95.69 86 LYS A CA 1
ATOM 681 C C . LYS A 1 86 ? -16.984 -0.147 4.947 1.00 95.69 86 LYS A C 1
ATOM 683 O O . LYS A 1 86 ? -17.816 0.480 5.589 1.00 95.69 86 LYS A O 1
ATOM 688 N N . LYS A 1 87 ? -16.390 -1.248 5.409 1.00 94.62 87 LYS A N 1
ATOM 689 C CA . LYS A 1 87 ? -16.722 -1.858 6.705 1.00 94.62 87 LYS A CA 1
ATOM 690 C C . LYS A 1 87 ? -16.530 -0.898 7.868 1.00 94.62 87 LYS A C 1
ATOM 692 O O . LYS A 1 87 ? -17.374 -0.830 8.754 1.00 94.62 87 LYS A O 1
ATOM 697 N N . LEU A 1 88 ? -15.463 -0.108 7.819 1.00 93.44 88 LEU A N 1
ATOM 698 C CA . LEU A 1 88 ? -15.216 0.948 8.790 1.00 93.44 88 LEU A CA 1
ATOM 699 C C . LEU A 1 88 ? -16.310 2.019 8.768 1.00 93.44 88 LEU A C 1
ATOM 701 O O . LEU A 1 88 ? -16.804 2.415 9.819 1.00 93.44 88 LEU A O 1
ATOM 705 N N . THR A 1 89 ? -16.715 2.460 7.576 1.00 92.69 89 THR A N 1
ATOM 706 C CA . THR A 1 89 ? -17.790 3.451 7.403 1.00 92.69 89 THR A CA 1
ATOM 707 C C . THR A 1 89 ? -19.143 2.919 7.884 1.00 92.69 89 THR A C 1
ATOM 709 O O . THR A 1 89 ? -19.918 3.663 8.482 1.00 92.69 89 THR A O 1
ATOM 712 N N . ASP A 1 90 ? -19.401 1.629 7.672 1.00 94.44 90 ASP A N 1
ATOM 713 C CA . ASP A 1 90 ? -20.625 0.941 8.087 1.00 94.44 90 ASP A CA 1
ATOM 714 C C . ASP A 1 90 ? -20.620 0.587 9.595 1.00 94.44 90 ASP A C 1
ATOM 716 O O . ASP A 1 90 ? -21.616 0.086 10.120 1.00 94.44 90 ASP A O 1
ATOM 720 N N . GLY A 1 91 ? -19.525 0.871 10.316 1.00 92.19 91 GLY A N 1
ATOM 721 C CA . GLY A 1 91 ? -19.379 0.591 11.748 1.00 92.19 91 GLY A CA 1
ATOM 722 C C . GLY A 1 91 ? -19.205 -0.896 12.073 1.00 92.19 91 GLY A C 1
ATOM 723 O O . GLY A 1 91 ? -19.463 -1.319 13.203 1.00 92.19 91 GLY A O 1
ATOM 724 N N . GLU A 1 92 ? -18.797 -1.703 11.093 1.00 93.62 92 GLU A N 1
ATOM 725 C CA . GLU A 1 92 ? -18.533 -3.123 11.294 1.00 93.62 92 GLU A CA 1
ATOM 726 C C . GLU A 1 92 ? -17.280 -3.339 12.151 1.00 93.62 92 GLU A C 1
ATOM 728 O O . GLU A 1 92 ? -16.248 -2.680 11.994 1.00 93.62 92 GLU A O 1
ATOM 733 N N . GLN A 1 93 ? -17.360 -4.333 13.037 1.00 89.06 93 GLN A N 1
ATOM 734 C CA . GLN A 1 93 ? -16.234 -4.769 13.854 1.00 89.06 93 GLN A CA 1
ATOM 735 C C . GLN A 1 93 ? -15.297 -5.637 13.008 1.00 89.06 93 GLN A C 1
ATOM 737 O O . GLN A 1 93 ? -15.621 -6.775 12.659 1.00 89.06 93 GLN A O 1
ATOM 742 N N . VAL A 1 94 ? -14.133 -5.086 12.674 1.00 91.50 94 VAL A N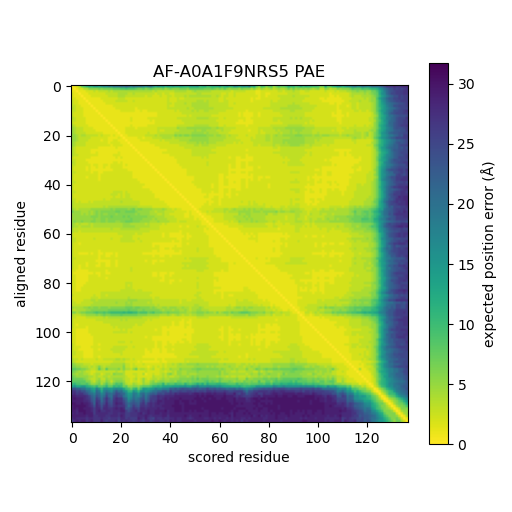 1
ATOM 743 C CA . VAL A 1 94 ? -13.061 -5.752 11.928 1.00 91.50 94 VAL A CA 1
ATOM 744 C C . VAL A 1 94 ? -11.780 -5.650 12.742 1.00 91.50 94 VAL A C 1
ATOM 746 O O . VAL A 1 94 ? -11.505 -4.623 13.355 1.00 91.50 94 VAL A O 1
ATOM 749 N N . ASP A 1 95 ? -10.973 -6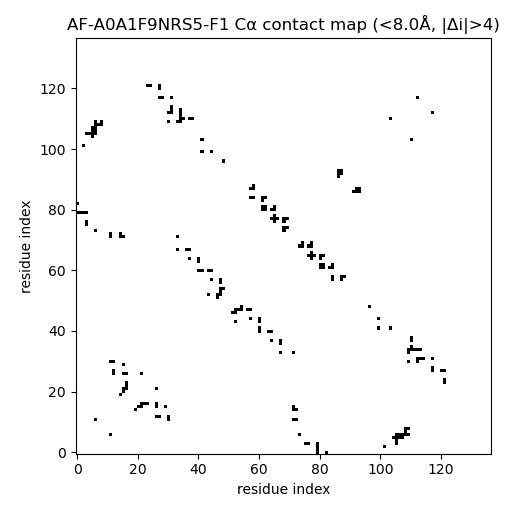.706 12.718 1.00 94.94 95 ASP A N 1
ATOM 750 C CA . ASP A 1 95 ? -9.609 -6.650 13.235 1.00 94.94 95 ASP A CA 1
ATOM 751 C C . ASP A 1 95 ? -8.717 -5.872 12.251 1.00 94.94 95 ASP A C 1
ATOM 753 O O . ASP A 1 95 ? -8.147 -6.428 11.306 1.00 94.94 95 ASP A O 1
ATOM 757 N N . TYR A 1 96 ? -8.660 -4.549 12.426 1.00 93.88 96 TYR A N 1
ATOM 758 C CA . TYR A 1 96 ? -7.871 -3.665 11.567 1.00 93.88 96 TYR A CA 1
ATOM 759 C C . TYR A 1 96 ? -6.363 -3.864 11.745 1.00 93.88 96 TYR A C 1
ATOM 761 O O . TYR A 1 96 ? -5.624 -3.637 10.790 1.00 93.88 96 TYR A O 1
ATOM 769 N N . ALA A 1 97 ? -5.906 -4.354 12.901 1.00 96.12 97 ALA A N 1
ATOM 770 C CA . ALA A 1 97 ? -4.502 -4.700 13.103 1.00 96.12 97 ALA A CA 1
ATOM 771 C C . ALA A 1 97 ? -4.110 -5.893 12.219 1.00 96.12 97 ALA A C 1
ATOM 773 O O . ALA A 1 97 ? -3.148 -5.806 11.455 1.00 96.12 97 ALA A O 1
ATOM 774 N N . ALA A 1 98 ? -4.916 -6.960 12.218 1.00 96.62 98 ALA A N 1
ATOM 775 C CA . ALA A 1 98 ? -4.709 -8.097 11.318 1.00 96.62 98 ALA A CA 1
ATOM 776 C C . ALA A 1 98 ? -4.828 -7.698 9.835 1.00 96.62 98 ALA A C 1
ATOM 778 O O . ALA A 1 98 ? -4.122 -8.230 8.974 1.00 96.62 98 ALA A O 1
ATOM 779 N N . ALA A 1 99 ? -5.709 -6.746 9.514 1.00 96.56 99 ALA A N 1
ATOM 780 C CA . ALA A 1 99 ? -5.839 -6.231 8.156 1.00 96.56 99 ALA A CA 1
ATOM 781 C C . ALA A 1 99 ? -4.593 -5.451 7.698 1.00 96.56 99 ALA A C 1
ATOM 783 O O . ALA A 1 99 ? -4.154 -5.644 6.563 1.00 96.56 99 ALA A O 1
ATOM 784 N N . VAL A 1 100 ? -4.019 -4.608 8.564 1.00 97.50 100 VAL A N 1
ATOM 785 C CA . VAL A 1 100 ? -2.762 -3.885 8.305 1.00 97.50 100 VAL A CA 1
ATOM 786 C C . VAL A 1 100 ? -1.597 -4.864 8.165 1.00 97.50 100 VAL A C 1
ATOM 788 O O . VAL A 1 100 ? -0.866 -4.784 7.181 1.00 97.50 100 VAL A O 1
ATOM 791 N N . GLU A 1 101 ? -1.495 -5.869 9.036 1.00 98.12 101 GLU A N 1
ATOM 792 C CA . GLU A 1 101 ? -0.472 -6.919 8.927 1.00 98.12 101 GLU A CA 1
ATOM 793 C C . GLU A 1 101 ? -0.573 -7.685 7.590 1.00 98.12 101 GLU A C 1
ATOM 795 O O . GLU A 1 101 ? 0.432 -8.011 6.951 1.00 98.12 101 GLU A O 1
ATOM 800 N N . ALA A 1 102 ? -1.794 -7.965 7.122 1.00 97.94 102 ALA A N 1
ATOM 801 C CA . ALA A 1 102 ? -2.009 -8.597 5.823 1.00 97.94 102 ALA A CA 1
ATOM 802 C C . ALA A 1 102 ? -1.540 -7.707 4.657 1.00 97.94 102 ALA A C 1
ATOM 804 O O . ALA A 1 102 ? -0.945 -8.225 3.709 1.00 97.94 102 ALA A O 1
ATOM 805 N N . LEU A 1 103 ? -1.772 -6.389 4.729 1.00 98.19 103 LEU A N 1
ATOM 806 C CA . LEU A 1 103 ? -1.280 -5.423 3.739 1.00 98.19 103 LEU A CA 1
ATOM 807 C C . LEU A 1 103 ? 0.255 -5.399 3.716 1.00 98.19 103 LEU A C 1
ATOM 809 O O . LEU A 1 103 ? 0.847 -5.480 2.643 1.00 98.19 103 LEU A O 1
ATOM 813 N N . GLU A 1 104 ? 0.905 -5.377 4.880 1.00 98.31 104 GLU A N 1
ATOM 814 C CA . GLU A 1 104 ? 2.369 -5.401 4.990 1.00 98.31 104 GLU A CA 1
ATOM 815 C C . GLU A 1 104 ? 2.976 -6.662 4.375 1.00 98.31 104 GLU A C 1
ATOM 817 O O . GLU A 1 104 ? 3.882 -6.586 3.542 1.00 98.31 104 GLU A O 1
ATOM 822 N N . LYS A 1 105 ? 2.437 -7.835 4.726 1.00 98.25 105 LYS A N 1
ATOM 823 C CA . LYS A 1 105 ? 2.880 -9.117 4.158 1.00 98.25 105 LYS A CA 1
ATOM 824 C C . LYS A 1 105 ? 2.642 -9.175 2.654 1.00 98.25 105 LYS A C 1
ATOM 826 O O . LYS A 1 105 ? 3.510 -9.622 1.906 1.00 98.25 105 LYS A O 1
ATOM 831 N N . GLY A 1 106 ? 1.477 -8.712 2.208 1.00 97.94 106 GLY A N 1
ATOM 832 C CA . GLY A 1 106 ? 1.106 -8.667 0.800 1.00 97.94 106 GLY A CA 1
ATOM 833 C C . GLY A 1 106 ? 2.012 -7.765 -0.032 1.00 97.94 106 GLY A C 1
ATOM 834 O O . GLY A 1 106 ? 2.330 -8.096 -1.172 1.00 97.94 106 GLY A O 1
ATOM 835 N N . MET A 1 107 ? 2.468 -6.651 0.540 1.00 97.75 107 MET A N 1
ATOM 836 C CA . MET A 1 107 ? 3.239 -5.617 -0.155 1.00 97.75 107 MET A CA 1
ATOM 837 C C . MET A 1 107 ? 4.740 -5.653 0.160 1.00 97.75 107 MET A C 1
ATOM 839 O O . MET A 1 107 ? 5.480 -4.781 -0.292 1.00 97.75 107 MET A O 1
ATOM 843 N N . ALA A 1 108 ? 5.229 -6.659 0.886 1.00 97.88 108 ALA A N 1
ATOM 844 C CA . ALA A 1 108 ? 6.608 -6.716 1.381 1.00 97.88 108 ALA A CA 1
ATOM 845 C C . ALA A 1 108 ? 7.681 -6.457 0.300 1.00 97.88 108 ALA A C 1
ATOM 847 O O . ALA A 1 108 ? 8.678 -5.774 0.552 1.00 97.88 108 ALA A O 1
ATOM 848 N N . VAL A 1 109 ? 7.463 -6.949 -0.926 1.00 96.56 109 VAL A N 1
ATOM 849 C CA . VAL A 1 109 ? 8.410 -6.784 -2.045 1.00 96.56 109 VAL A CA 1
ATOM 850 C C . VAL A 1 109 ? 8.578 -5.334 -2.502 1.00 96.56 109 VAL A C 1
ATOM 852 O O . VAL A 1 109 ? 9.649 -4.979 -2.983 1.00 96.56 109 VAL A O 1
ATOM 855 N N . ILE A 1 110 ? 7.542 -4.497 -2.369 1.00 97.44 110 ILE A N 1
ATOM 856 C CA . ILE A 1 110 ? 7.608 -3.078 -2.737 1.00 97.44 110 ILE A CA 1
ATOM 857 C C . ILE A 1 110 ? 7.934 -2.207 -1.526 1.00 97.44 110 ILE A C 1
ATOM 859 O O . ILE A 1 110 ? 8.664 -1.236 -1.674 1.00 97.44 110 ILE A O 1
ATOM 863 N N . LEU A 1 111 ? 7.479 -2.576 -0.324 1.00 97.75 111 LEU A N 1
ATOM 864 C CA . LEU A 1 111 ? 7.782 -1.837 0.908 1.00 97.75 111 LEU A CA 1
ATOM 865 C C . LEU A 1 111 ? 9.281 -1.800 1.212 1.00 97.75 111 LEU A C 1
ATOM 867 O O . LEU A 1 111 ? 9.787 -0.801 1.716 1.00 97.75 111 LEU A O 1
ATOM 871 N N . SER A 1 112 ? 9.993 -2.869 0.855 1.00 96.00 112 SER A N 1
ATOM 872 C CA . SER A 1 112 ? 11.449 -2.964 0.973 1.00 96.00 112 SER A CA 1
ATOM 873 C C . SER A 1 112 ? 12.210 -2.374 -0.222 1.00 96.00 112 SER A C 1
ATOM 875 O O . SER A 1 112 ? 13.440 -2.396 -0.223 1.00 96.00 112 SER A O 1
ATOM 877 N N . TYR A 1 113 ? 11.521 -1.836 -1.238 1.00 96.75 113 TYR A N 1
ATOM 878 C CA . TYR A 1 113 ? 12.175 -1.323 -2.440 1.00 96.75 113 TYR A CA 1
ATOM 879 C C . TYR A 1 113 ? 12.847 0.024 -2.180 1.00 96.75 113 TYR A C 1
ATOM 881 O O . TYR A 1 113 ? 12.191 0.992 -1.787 1.00 96.75 113 TYR A O 1
ATOM 889 N N . THR A 1 114 ? 14.157 0.092 -2.420 1.00 94.50 114 THR A N 1
ATOM 890 C CA . THR A 1 114 ? 14.991 1.263 -2.109 1.00 94.50 114 THR A CA 1
ATOM 891 C C . THR A 1 114 ? 15.672 1.843 -3.344 1.00 94.50 114 THR A C 1
ATOM 893 O O . THR A 1 114 ? 15.795 1.193 -4.382 1.00 94.50 114 THR A O 1
ATOM 896 N N . GLU A 1 115 ? 16.189 3.067 -3.210 1.00 91.19 115 GLU A N 1
ATOM 897 C CA . GLU A 1 115 ? 17.011 3.713 -4.242 1.00 91.19 115 GLU A CA 1
ATOM 898 C C . GLU A 1 115 ? 18.242 2.872 -4.611 1.00 91.19 115 GLU A C 1
ATOM 900 O O . GLU A 1 115 ? 18.575 2.765 -5.785 1.00 91.19 115 GLU A O 1
ATOM 905 N N . GLY A 1 116 ? 18.870 2.192 -3.644 1.00 90.56 116 GLY A N 1
ATOM 906 C CA . GLY A 1 116 ? 20.007 1.308 -3.916 1.00 90.56 116 GLY A CA 1
ATOM 907 C C . GLY A 1 116 ? 19.649 0.126 -4.823 1.00 90.56 116 GLY A C 1
ATOM 908 O O . GLY A 1 116 ? 20.428 -0.228 -5.705 1.00 90.56 116 GLY A O 1
ATOM 909 N N . MET A 1 117 ? 18.454 -0.449 -4.655 1.00 92.00 117 MET A N 1
ATOM 910 C CA . MET A 1 117 ? 17.953 -1.518 -5.529 1.00 92.00 117 MET A CA 1
ATOM 911 C C . MET A 1 117 ? 17.641 -0.993 -6.933 1.00 92.00 117 MET A C 1
ATOM 913 O O . MET A 1 117 ? 17.990 -1.639 -7.919 1.00 92.00 117 MET A O 1
ATOM 917 N N . ALA A 1 118 ? 17.049 0.202 -7.022 1.00 90.50 118 ALA A N 1
ATOM 918 C CA . ALA A 1 118 ? 16.795 0.875 -8.291 1.00 90.50 118 ALA A CA 1
ATOM 919 C C . ALA A 1 118 ? 18.095 1.166 -9.060 1.00 90.50 118 ALA A C 1
ATOM 921 O O . ALA A 1 118 ? 18.161 0.936 -10.266 1.00 90.50 118 ALA A O 1
ATOM 922 N N . GLU A 1 119 ? 19.150 1.633 -8.385 1.00 88.94 119 GLU A N 1
ATOM 923 C CA . GLU A 1 119 ? 20.454 1.855 -9.019 1.00 88.94 119 GLU A CA 1
ATOM 924 C C . GLU A 1 119 ? 21.094 0.546 -9.496 1.00 88.94 119 GLU A C 1
ATOM 926 O O . GLU A 1 119 ? 21.604 0.486 -10.614 1.00 88.94 119 GLU A O 1
ATOM 931 N N . GLN A 1 120 ? 21.018 -0.528 -8.708 1.00 8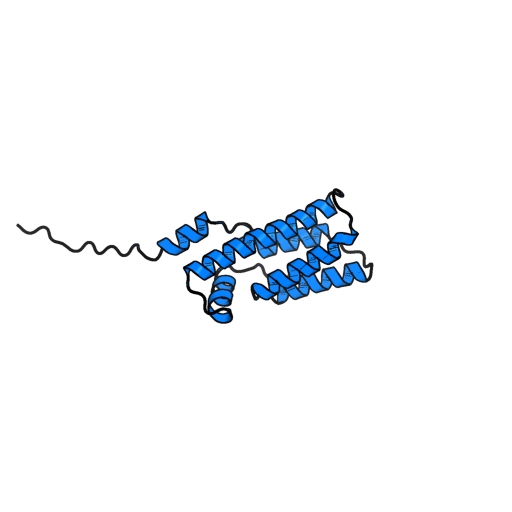8.06 120 GLN A N 1
ATOM 932 C CA . GLN A 1 120 ? 21.511 -1.845 -9.128 1.00 88.06 120 GLN A CA 1
ATOM 933 C C . GLN A 1 120 ? 20.766 -2.378 -10.357 1.00 88.06 120 GLN A C 1
ATOM 935 O O . GLN A 1 120 ? 21.408 -2.897 -11.270 1.00 88.06 120 GLN A O 1
ATOM 940 N N . ALA A 1 121 ? 19.441 -2.215 -10.412 1.00 85.50 121 ALA A N 1
ATOM 941 C CA . ALA A 1 121 ? 18.630 -2.639 -11.551 1.00 85.50 121 ALA A CA 1
ATOM 942 C C . ALA A 1 121 ? 19.06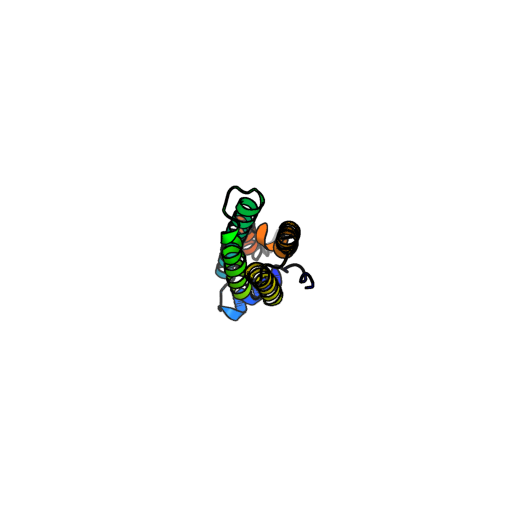6 -1.939 -12.851 1.00 85.50 121 ALA A C 1
ATOM 944 O O . ALA A 1 121 ? 19.313 -2.611 -13.848 1.00 85.50 121 ALA A O 1
ATOM 945 N N . LYS A 1 122 ? 19.294 -0.618 -12.808 1.00 84.56 122 LYS A N 1
ATOM 946 C CA . LYS A 1 122 ? 19.746 0.176 -13.969 1.00 84.56 122 LYS A CA 1
ATOM 947 C C . LYS A 1 122 ? 21.122 -0.243 -14.504 1.00 84.56 122 LYS A C 1
ATOM 949 O O . LYS A 1 122 ? 21.368 -0.145 -15.702 1.00 84.56 122 LYS A O 1
ATOM 954 N N . HIS A 1 123 ? 22.033 -0.674 -13.627 1.00 73.88 123 HIS A N 1
ATOM 955 C CA . HIS A 1 123 ? 23.415 -1.024 -13.992 1.00 73.88 123 HIS A CA 1
ATOM 956 C C . HIS A 1 123 ? 23.615 -2.528 -14.260 1.00 73.88 123 HIS A C 1
ATOM 958 O O . HIS A 1 123 ? 24.607 -2.920 -14.873 1.00 73.88 123 HIS A O 1
ATOM 964 N N . GLY A 1 124 ? 22.675 -3.383 -13.844 1.00 59.47 124 GLY A N 1
ATOM 965 C CA . GLY A 1 124 ? 22.721 -4.834 -14.056 1.00 59.47 124 GLY A CA 1
ATOM 966 C C . GLY A 1 124 ? 22.604 -5.277 -15.522 1.00 59.47 124 GLY A C 1
ATOM 967 O O . GLY A 1 124 ? 22.874 -6.437 -15.824 1.00 59.47 124 GLY A O 1
ATOM 968 N N . GLY A 1 125 ? 22.253 -4.366 -16.438 1.00 51.72 125 GLY A N 1
ATOM 969 C CA . GLY A 1 125 ? 22.165 -4.615 -17.882 1.00 51.72 125 GLY A CA 1
ATOM 970 C C . GLY A 1 125 ? 23.493 -4.536 -18.654 1.00 51.72 125 GLY A C 1
ATOM 971 O O . GLY A 1 125 ? 23.535 -4.918 -19.821 1.00 51.72 125 GLY A O 1
ATOM 972 N N . THR A 1 126 ? 24.590 -4.078 -18.038 1.00 47.59 126 THR A N 1
ATOM 973 C CA . THR A 1 126 ? 25.895 -3.879 -18.703 1.00 47.59 126 THR A CA 1
ATOM 974 C C . THR A 1 126 ? 27.044 -4.589 -17.980 1.00 47.59 126 THR A C 1
ATOM 976 O O . THR A 1 126 ? 28.040 -3.987 -17.597 1.00 47.59 126 THR A O 1
ATOM 979 N N . SER A 1 127 ? 26.961 -5.915 -17.850 1.00 46.69 127 SER A N 1
ATOM 980 C CA . SER A 1 127 ? 28.147 -6.763 -17.622 1.00 46.69 127 SER A CA 1
ATOM 981 C C . SER A 1 127 ? 28.262 -7.826 -18.716 1.00 46.69 127 SER A C 1
ATOM 983 O O . SER A 1 127 ? 28.233 -9.028 -18.481 1.00 46.69 127 SER A O 1
ATOM 985 N N . GLY A 1 128 ? 28.351 -7.348 -19.956 1.00 44.66 128 GLY A N 1
ATOM 986 C CA . GLY A 1 128 ? 28.755 -8.112 -21.135 1.00 44.66 128 GLY A CA 1
ATOM 987 C C . GLY A 1 128 ? 30.030 -7.512 -21.717 1.00 44.66 128 GLY A C 1
ATOM 988 O O . GLY A 1 128 ? 30.057 -7.123 -22.877 1.00 44.66 128 GLY A O 1
ATOM 989 N N . GLY A 1 129 ? 31.058 -7.336 -20.884 1.00 39.69 129 GLY A N 1
ATOM 990 C CA . GLY A 1 129 ? 32.368 -6.879 -21.333 1.00 39.69 129 GLY A CA 1
ATOM 991 C C . GLY A 1 129 ? 33.060 -7.983 -22.123 1.00 39.69 129 GLY A C 1
ATOM 992 O O . GLY A 1 129 ? 33.641 -8.898 -21.535 1.00 39.69 129 GLY A O 1
ATOM 993 N N . GLU A 1 130 ? 32.987 -7.886 -23.448 1.00 47.97 130 GLU A N 1
ATOM 994 C CA . GLU A 1 130 ? 33.847 -8.591 -24.392 1.00 47.97 130 GLU A CA 1
ATOM 995 C C . GLU A 1 130 ? 35.309 -8.509 -23.924 1.00 47.97 130 GLU A C 1
ATOM 997 O O . GLU A 1 130 ? 35.941 -7.455 -23.961 1.00 47.97 130 GLU A O 1
ATOM 1002 N N . ARG A 1 131 ? 35.878 -9.636 -23.490 1.00 48.22 131 ARG A N 1
ATOM 1003 C CA . ARG A 1 131 ? 37.332 -9.821 -23.465 1.00 48.22 131 ARG A CA 1
ATOM 1004 C C . ARG A 1 131 ? 37.717 -10.660 -24.668 1.00 48.22 131 ARG A C 1
ATOM 1006 O O . ARG A 1 131 ? 37.956 -11.856 -24.558 1.00 48.22 131 ARG A O 1
ATOM 1013 N N . ASN A 1 132 ? 37.763 -9.997 -25.818 1.00 47.78 132 ASN A N 1
ATOM 1014 C CA . ASN A 1 132 ? 38.490 -10.475 -26.980 1.00 47.78 132 ASN A CA 1
ATOM 1015 C C . ASN A 1 132 ? 39.667 -9.526 -27.208 1.00 47.78 132 ASN A C 1
ATOM 1017 O O . ASN A 1 132 ? 39.450 -8.356 -27.511 1.00 47.78 132 ASN A O 1
ATOM 1021 N N . SER A 1 133 ? 40.887 -10.019 -26.993 1.00 46.66 133 SER A N 1
ATOM 1022 C CA . SER A 1 133 ? 42.150 -9.625 -27.646 1.00 46.66 133 SER A CA 1
ATOM 1023 C C . SER A 1 133 ? 43.296 -10.276 -26.862 1.00 46.66 133 SER A C 1
ATOM 1025 O O . SER A 1 133 ? 43.562 -9.915 -25.722 1.00 46.66 133 SER A O 1
ATOM 1027 N N . SER A 1 134 ? 43.818 -11.401 -27.345 1.00 48.56 134 SER A N 1
ATOM 1028 C CA . SER A 1 134 ? 44.996 -11.449 -28.228 1.00 48.56 134 SER A CA 1
ATOM 1029 C C . SER A 1 134 ? 46.307 -11.363 -27.444 1.00 48.56 134 SER A C 1
ATOM 1031 O O . SER A 1 134 ? 46.878 -10.288 -27.294 1.00 48.56 134 SER A O 1
ATOM 1033 N N . THR A 1 135 ? 46.820 -12.519 -27.017 1.00 47.28 135 THR A N 1
ATOM 1034 C CA . THR A 1 135 ? 48.263 -12.691 -26.803 1.00 47.28 135 THR A CA 1
ATOM 1035 C C . THR A 1 135 ? 48.813 -13.423 -28.020 1.00 47.28 135 THR A C 1
ATOM 1037 O O . THR A 1 135 ? 48.752 -14.646 -28.117 1.00 47.28 135 THR A O 1
ATOM 1040 N N . THR A 1 136 ? 49.273 -12.646 -28.992 1.00 51.59 136 THR A N 1
ATOM 1041 C CA . THR A 1 136 ? 50.171 -13.089 -30.060 1.00 51.59 136 THR A CA 1
ATOM 1042 C C . THR A 1 136 ? 51.613 -13.043 -29.569 1.00 51.59 136 THR A C 1
ATOM 1044 O O . THR A 1 136 ? 52.011 -12.003 -29.049 1.00 51.59 136 THR A O 1
ATOM 1047 N N . GLY A 1 137 ? 52.369 -14.105 -29.868 1.00 45.09 137 GLY A N 1
ATOM 1048 C CA . GLY A 1 137 ? 53.809 -14.056 -30.170 1.00 45.09 137 GLY A CA 1
ATOM 1049 C C . GLY A 1 137 ? 54.753 -14.124 -28.988 1.00 45.09 137 GLY A C 1
ATOM 1050 O O . GLY A 1 137 ? 55.012 -13.057 -28.399 1.00 45.09 137 GLY A O 1
#

Foldseek 3Di:
DDQDAADDLVLLLVCCCPVVVDDLLVSLVLLAVLLVQLLVLLVVLVCCVVVVDPPVCLLVSLVSQLVSCVSSVNNVVSVLSVVVSVCVVVVHDDPSVVVSVSVCRRHVVSNPRHPVNSVCSVPVVPPPDDPDDDDDD

Sequence (137 aa):
MSVPTPLVLDRLRDHFRRTYMLNETQVETMLVSSSKSLNQALASAHDILEGTEPETRFTLVFHSLKGLLLNMGEAEWAAYTKELEKKLTDGEQVDYAAAVEALEKGMAVILSYTEGMAEQAKHGGTSGGERNSSTTG